Protein AF-A0A523S8C3-F1 (afdb_monomer)

Nearest PDB structures (foldseek):
  6hq9-assembly2_B  TM=5.062E-01  e=4.609E+00  Homo sapiens
  2a19-assembly1_C  TM=4.658E-01  e=8.900E+00  Homo sapiens
  2op6-assembly1_A  TM=3.623E-01  e=4.609E+00  Caenorhabditis elegans
  2ec3-assembly1_A  TM=2.909E-01  e=3.219E+00  Homo sapiens

Mean predicted aligned error: 17.24 Å

Sequence (120 aa):
MEPLAEIAKQLQELRREIAELKKQQGEILAELQSGKRLQHAAGGETVQKERGQPATLEMYCSQCLELRLVAGAKRVVLPDGSTAIQGQCV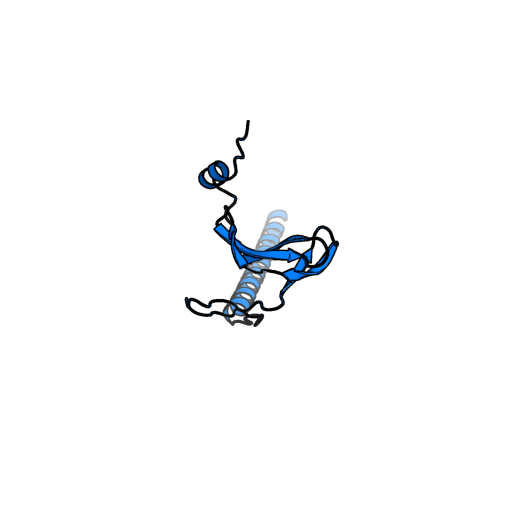VCGTTAFRMTSMSGVLIGEAASARVGLQQD

pLDDT: mean 77.41, std 20.59, range [33.56, 97.56]

Foldseek 3Di:
DPPVVVVVVVVVVVVVVVVVVVVVVVVVVCVVVVDPPVPPDPPPDDPDDDPDDPPQDWFQDPVVRDTATWPPWDWDQDLQRWIWTWGAGPPPRDITIGTPGDPPGDRDPVSCVVVVPDDD

Structure (mmCIF, N/CA/C/O backbone):
data_AF-A0A523S8C3-F1
#
_entry.id   AF-A0A523S8C3-F1
#
loop_
_atom_site.group_PDB
_atom_site.id
_atom_site.type_symbol
_atom_site.label_atom_id
_atom_site.label_alt_id
_atom_site.label_comp_id
_atom_site.label_asym_id
_atom_site.label_entity_id
_atom_site.label_seq_id
_atom_site.pdbx_PDB_ins_code
_atom_site.Cartn_x
_atom_site.Cartn_y
_atom_site.Cartn_z
_atom_site.occupancy
_atom_site.B_iso_or_equiv
_atom_site.auth_seq_id
_atom_site.auth_comp_id
_atom_site.auth_asym_id
_atom_site.auth_atom_id
_atom_site.pdbx_PDB_model_num
ATOM 1 N N . MET A 1 1 ? 41.179 12.644 -38.042 1.00 57.84 1 MET A N 1
ATOM 2 C CA . MET A 1 1 ? 40.743 11.231 -37.914 1.00 57.84 1 MET A CA 1
ATOM 3 C C . MET A 1 1 ? 40.613 10.777 -36.451 1.00 57.84 1 MET A C 1
ATOM 5 O O . MET A 1 1 ? 40.365 9.605 -36.217 1.00 57.84 1 MET A O 1
ATOM 9 N N . GLU A 1 2 ? 40.680 11.680 -35.466 1.00 61.00 2 GLU A N 1
ATOM 10 C CA . GLU A 1 2 ? 40.551 11.359 -34.033 1.00 61.00 2 GLU A CA 1
ATOM 11 C C . GLU A 1 2 ? 39.121 11.141 -33.473 1.00 61.00 2 GLU A C 1
ATOM 13 O O . GLU A 1 2 ? 38.995 10.351 -32.539 1.00 61.00 2 GLU A O 1
ATOM 18 N N . PRO A 1 3 ? 38.017 11.705 -34.020 1.00 75.44 3 PRO A N 1
ATOM 19 C CA . PRO A 1 3 ? 36.714 11.611 -33.345 1.00 75.44 3 PRO A CA 1
ATOM 20 C C . PRO A 1 3 ? 36.113 10.197 -33.368 1.00 75.44 3 PRO A C 1
ATOM 22 O O . PRO A 1 3 ? 35.347 9.832 -32.484 1.00 75.44 3 PRO A O 1
ATOM 25 N N . LEU A 1 4 ? 36.480 9.366 -34.350 1.00 80.50 4 LEU A N 1
ATOM 26 C CA . LEU A 1 4 ? 35.996 7.984 -34.442 1.00 80.50 4 LEU A CA 1
ATOM 27 C C . LEU A 1 4 ? 36.618 7.076 -33.372 1.00 80.50 4 LEU A C 1
ATOM 29 O O . LEU A 1 4 ? 35.952 6.164 -32.886 1.00 80.50 4 LEU A O 1
ATOM 33 N N . ALA A 1 5 ? 37.871 7.334 -32.986 1.00 86.00 5 ALA A N 1
ATOM 34 C CA . ALA A 1 5 ? 38.548 6.578 -31.935 1.00 86.00 5 ALA A CA 1
ATOM 35 C C . ALA A 1 5 ? 37.959 6.897 -30.551 1.00 86.00 5 ALA A C 1
ATOM 37 O O . ALA A 1 5 ? 37.768 5.999 -29.732 1.00 86.00 5 ALA A O 1
ATOM 38 N N . GLU A 1 6 ? 37.601 8.160 -30.320 1.00 90.19 6 GLU A N 1
ATOM 39 C CA . GLU A 1 6 ? 36.952 8.608 -29.087 1.00 90.19 6 GLU A CA 1
ATOM 40 C C . GLU A 1 6 ? 35.537 8.029 -28.942 1.00 90.19 6 GLU A C 1
ATOM 42 O O . GLU A 1 6 ? 35.195 7.480 -27.895 1.00 90.19 6 GLU A O 1
ATOM 47 N N . ILE A 1 7 ? 34.752 8.023 -30.027 1.00 90.75 7 ILE A N 1
ATOM 48 C CA . ILE A 1 7 ? 33.425 7.387 -30.061 1.00 90.75 7 ILE A CA 1
ATOM 49 C C . ILE A 1 7 ? 33.531 5.875 -29.813 1.00 90.75 7 ILE A C 1
ATOM 51 O O . ILE A 1 7 ? 32.731 5.310 -29.067 1.00 90.75 7 ILE A O 1
ATOM 55 N N . ALA A 1 8 ? 34.525 5.201 -30.401 1.00 92.19 8 ALA A N 1
ATOM 56 C CA . ALA A 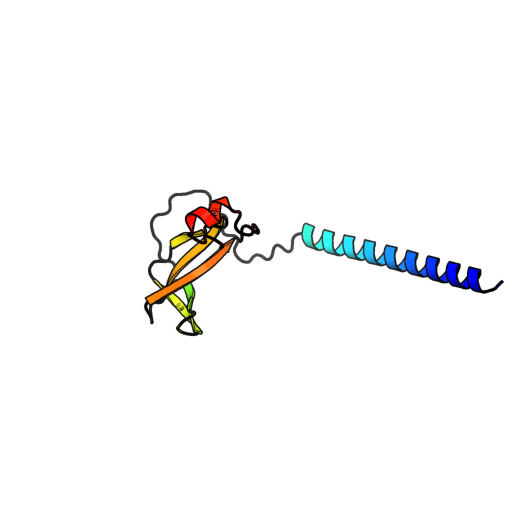1 8 ? 34.740 3.773 -30.174 1.00 92.19 8 ALA A CA 1
ATOM 57 C C . ALA A 1 8 ? 35.056 3.468 -28.700 1.00 92.19 8 ALA A C 1
ATOM 59 O O . ALA A 1 8 ? 34.529 2.502 -28.143 1.00 92.19 8 ALA A O 1
ATOM 60 N N . LYS A 1 9 ? 35.855 4.324 -28.053 1.00 94.56 9 LYS A N 1
ATOM 61 C CA . LYS A 1 9 ? 36.171 4.222 -26.625 1.00 94.56 9 LYS A CA 1
ATOM 62 C C . LYS A 1 9 ? 34.927 4.432 -25.756 1.00 94.56 9 LYS A C 1
ATOM 64 O O . LYS A 1 9 ? 34.659 3.616 -24.879 1.00 94.56 9 LYS A O 1
ATOM 69 N N . GLN A 1 10 ? 34.119 5.448 -26.058 1.00 94.12 10 GLN A N 1
ATOM 70 C CA . GLN A 1 10 ? 32.855 5.713 -25.358 1.00 94.12 10 GLN A CA 1
ATOM 71 C C . GLN A 1 10 ? 31.855 4.557 -25.498 1.00 94.12 10 GLN A C 1
ATOM 73 O O . GLN A 1 10 ? 31.226 4.152 -24.524 1.00 94.12 10 GLN A O 1
ATOM 78 N N . LEU A 1 11 ? 31.735 3.966 -26.690 1.00 94.50 11 LEU A N 1
ATOM 79 C CA . LEU A 1 11 ? 30.882 2.794 -26.910 1.00 94.50 11 LEU A CA 1
ATOM 80 C C . LEU A 1 11 ? 31.362 1.569 -26.126 1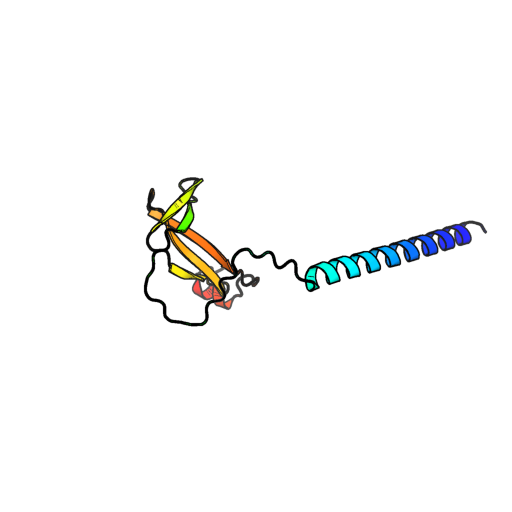.00 94.50 11 LEU A C 1
ATOM 82 O O . LEU A 1 11 ? 30.543 0.776 -25.659 1.00 94.50 11 LEU A O 1
ATOM 86 N N . GLN A 1 12 ? 32.676 1.395 -25.987 1.00 95.12 12 GLN A N 1
ATOM 87 C CA . GLN A 1 12 ? 33.249 0.312 -25.195 1.00 95.12 12 GLN A CA 1
ATOM 88 C C . GLN A 1 12 ? 32.975 0.505 -23.696 1.00 95.12 12 GLN A C 1
ATOM 90 O O . GLN A 1 12 ? 32.640 -0.461 -23.009 1.00 95.12 12 GLN A O 1
ATOM 95 N N . GLU A 1 13 ? 33.060 1.742 -23.211 1.00 96.56 13 GLU A N 1
ATOM 96 C CA . GLU A 1 13 ? 32.767 2.113 -21.824 1.00 96.56 13 GLU A CA 1
ATOM 97 C C . GLU A 1 13 ? 31.284 1.901 -21.486 1.00 96.56 13 GLU A C 1
ATOM 99 O O . GLU A 1 13 ? 30.964 1.149 -20.566 1.00 96.56 13 GLU A O 1
ATOM 104 N N . LEU A 1 14 ? 30.373 2.401 -22.326 1.00 96.19 14 LEU A N 1
ATOM 105 C CA . LEU A 1 14 ? 28.928 2.191 -22.169 1.00 96.19 14 LEU A CA 1
ATOM 106 C C . LEU A 1 14 ? 28.545 0.706 -22.169 1.00 96.19 14 LEU A C 1
ATOM 108 O O . LEU A 1 14 ? 27.700 0.268 -21.390 1.00 96.19 14 LEU A O 1
ATOM 112 N N . ARG A 1 15 ? 29.174 -0.113 -23.023 1.00 96.50 15 ARG A N 1
ATOM 113 C CA . ARG A 1 15 ? 28.935 -1.568 -23.035 1.00 96.50 15 ARG A CA 1
ATOM 114 C C . ARG A 1 15 ? 29.349 -2.230 -21.725 1.00 96.50 15 ARG A C 1
ATOM 116 O O . ARG A 1 15 ? 28.673 -3.161 -21.286 1.00 96.50 15 ARG A O 1
ATOM 123 N N . ARG A 1 16 ? 30.437 -1.761 -21.109 1.00 97.56 16 ARG A N 1
ATOM 124 C CA . ARG A 1 16 ? 30.904 -2.250 -19.809 1.00 97.56 16 ARG A CA 1
ATOM 125 C C . ARG A 1 16 ? 29.932 -1.861 -18.697 1.00 97.56 16 ARG A C 1
ATOM 127 O O . ARG A 1 16 ? 29.567 -2.720 -17.902 1.00 97.56 16 ARG A O 1
ATOM 134 N N . GLU A 1 17 ? 29.469 -0.616 -18.681 1.00 97.19 17 GLU A N 1
ATOM 135 C CA . GLU A 1 17 ? 28.480 -0.140 -17.705 1.00 97.19 17 GLU A CA 1
ATOM 136 C C . GLU A 1 17 ? 27.156 -0.906 -17.812 1.00 97.19 17 GLU A C 1
ATOM 138 O O . GLU A 1 17 ? 26.619 -1.366 -16.806 1.00 97.19 17 GLU A O 1
ATOM 143 N N . ILE A 1 18 ? 26.661 -1.140 -19.032 1.00 97.12 18 ILE A N 1
ATOM 144 C CA . ILE A 1 18 ? 25.445 -1.934 -19.264 1.00 97.12 18 ILE A CA 1
ATOM 145 C C . ILE A 1 18 ? 25.611 -3.371 -18.751 1.00 97.12 18 ILE A C 1
ATOM 147 O O . ILE A 1 18 ? 24.660 -3.946 -18.216 1.00 97.12 18 ILE A O 1
ATOM 151 N N . ALA A 1 19 ? 26.790 -3.973 -18.923 1.00 96.81 19 ALA A N 1
ATOM 152 C CA . ALA A 1 19 ? 27.060 -5.319 -18.426 1.00 96.81 19 ALA A CA 1
ATOM 153 C C . ALA A 1 19 ? 27.041 -5.372 -16.889 1.00 96.81 19 ALA A C 1
ATOM 155 O O . ALA A 1 19 ? 26.438 -6.284 -16.322 1.00 96.81 19 ALA A O 1
ATOM 156 N N . GLU A 1 20 ? 27.627 -4.373 -16.227 1.00 97.44 20 GLU A N 1
ATOM 157 C CA . GLU A 1 20 ? 27.633 -4.274 -14.765 1.00 97.44 20 GLU A CA 1
ATOM 158 C C . GLU A 1 20 ? 26.221 -4.050 -14.211 1.00 97.44 20 GLU A C 1
ATOM 160 O O . GLU A 1 20 ? 25.780 -4.769 -13.317 1.00 97.44 20 GLU A O 1
ATOM 165 N N . LEU A 1 21 ? 25.453 -3.134 -14.807 1.00 96.75 21 LEU A N 1
ATOM 166 C CA . LEU A 1 21 ? 24.067 -2.875 -14.406 1.00 96.75 21 LEU A CA 1
ATOM 167 C C . LEU A 1 21 ? 23.176 -4.114 -14.563 1.00 96.75 21 LEU A C 1
ATOM 169 O O . LEU A 1 21 ? 22.302 -4.366 -13.735 1.00 96.75 21 LEU A O 1
ATOM 173 N N . LYS A 1 22 ? 23.391 -4.917 -15.612 1.00 96.31 22 LYS A N 1
ATOM 174 C CA . LYS A 1 22 ? 22.671 -6.187 -15.800 1.00 96.31 22 LYS A CA 1
ATOM 175 C C . LYS A 1 22 ? 23.036 -7.221 -14.740 1.00 96.31 22 LYS A C 1
ATOM 177 O O . LYS A 1 22 ? 22.158 -7.951 -14.287 1.00 96.31 22 LYS A O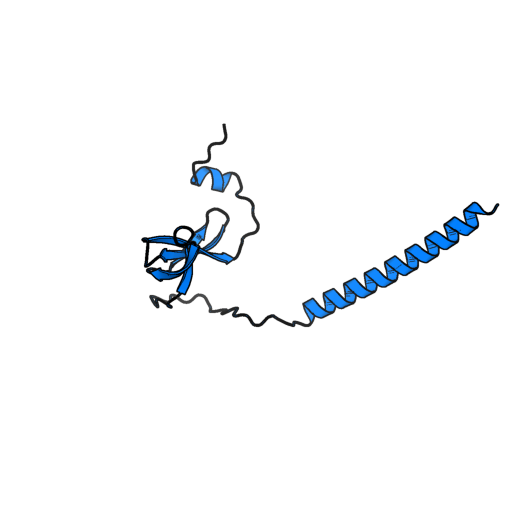 1
ATOM 182 N N . LYS A 1 23 ? 24.306 -7.275 -14.333 1.00 96.69 23 LYS A N 1
ATOM 183 C CA . LYS A 1 23 ? 24.759 -8.143 -13.243 1.00 96.69 23 LYS A CA 1
ATOM 184 C C . LYS A 1 23 ? 24.102 -7.743 -11.920 1.00 96.69 23 LYS A C 1
ATOM 186 O O . LYS A 1 23 ? 23.517 -8.597 -11.263 1.00 96.69 23 LYS A O 1
ATOM 191 N N . GLN A 1 24 ? 24.097 -6.449 -11.603 1.00 95.12 24 GLN A N 1
ATOM 192 C CA . GLN A 1 24 ? 23.430 -5.911 -10.413 1.00 95.12 24 GLN A CA 1
ATOM 193 C C . GLN A 1 24 ? 21.924 -6.206 -10.408 1.00 95.12 24 GLN A C 1
ATOM 195 O O . GLN A 1 24 ? 21.380 -6.625 -9.390 1.00 95.12 24 GLN A O 1
ATOM 200 N N . GLN A 1 25 ? 21.240 -6.061 -11.550 1.00 92.56 25 GLN A N 1
ATOM 201 C CA . GLN A 1 25 ? 19.830 -6.456 -11.667 1.00 92.56 25 GLN A CA 1
ATOM 202 C C . GLN A 1 25 ? 19.626 -7.947 -11.373 1.00 92.56 25 GLN A C 1
ATOM 204 O O . GLN A 1 25 ? 18.669 -8.305 -10.692 1.00 92.56 25 GLN A O 1
ATOM 209 N N . GLY A 1 26 ? 20.523 -8.813 -11.852 1.00 93.75 26 GLY A N 1
ATOM 210 C CA . GLY A 1 26 ? 20.484 -10.246 -11.560 1.00 93.75 26 GLY A CA 1
ATOM 211 C C . GLY A 1 26 ? 20.655 -10.558 -10.072 1.00 93.75 26 GLY A C 1
ATOM 212 O O . GLY A 1 26 ? 19.910 -11.375 -9.538 1.00 93.75 26 GLY A O 1
ATOM 213 N N . GLU A 1 27 ? 21.582 -9.879 -9.397 1.00 91.81 27 GLU A N 1
ATOM 214 C CA . GLU A 1 27 ? 21.816 -10.023 -7.954 1.00 91.81 27 GLU A CA 1
ATOM 215 C C . GLU A 1 27 ? 20.596 -9.573 -7.139 1.00 91.81 27 GLU A C 1
ATOM 217 O O . GLU A 1 27 ? 20.107 -10.333 -6.309 1.00 91.81 27 GLU A O 1
ATOM 222 N N . ILE A 1 28 ? 20.019 -8.407 -7.449 1.00 90.69 28 ILE A N 1
ATOM 223 C CA . ILE A 1 28 ? 18.800 -7.906 -6.791 1.00 90.69 28 ILE A CA 1
ATOM 224 C C . ILE A 1 28 ? 17.625 -8.869 -7.007 1.00 90.69 28 ILE A C 1
ATOM 226 O O . ILE A 1 28 ? 16.889 -9.184 -6.072 1.00 90.69 28 ILE A O 1
ATOM 230 N N . LEU A 1 29 ? 17.434 -9.365 -8.233 1.00 88.88 29 LEU A N 1
ATOM 231 C CA . LEU A 1 29 ? 16.373 -10.331 -8.524 1.00 88.88 29 LEU A CA 1
ATOM 232 C C . LEU A 1 29 ? 16.591 -11.653 -7.777 1.00 88.88 29 LEU A C 1
ATOM 234 O O . LEU A 1 29 ? 15.628 -12.217 -7.259 1.00 88.88 29 LEU A O 1
ATOM 238 N N . ALA A 1 30 ? 17.836 -12.121 -7.670 1.00 87.31 30 ALA A N 1
ATOM 239 C CA . ALA A 1 30 ? 18.181 -13.304 -6.890 1.00 87.31 30 ALA A CA 1
ATOM 240 C C . ALA A 1 30 ? 17.958 -13.090 -5.384 1.00 87.31 30 ALA A C 1
ATOM 242 O O . ALA A 1 30 ? 17.452 -13.989 -4.715 1.00 87.31 30 ALA A O 1
ATOM 243 N N . GLU A 1 31 ? 18.261 -11.912 -4.835 1.00 84.56 31 GLU A N 1
ATOM 244 C CA . GLU A 1 31 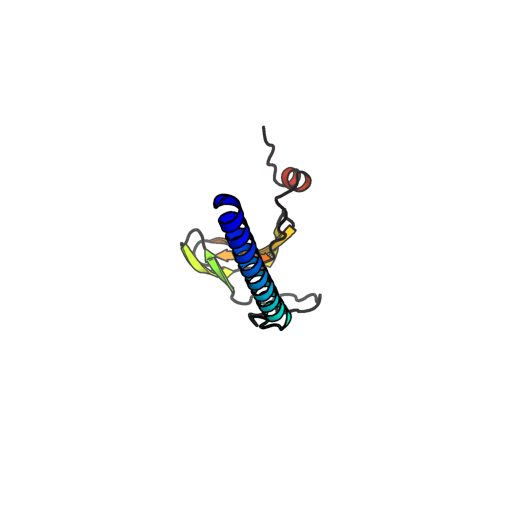? 17.963 -11.549 -3.442 1.00 84.56 31 GLU A CA 1
ATOM 245 C C . GLU A 1 31 ? 16.455 -11.517 -3.159 1.00 84.56 31 GL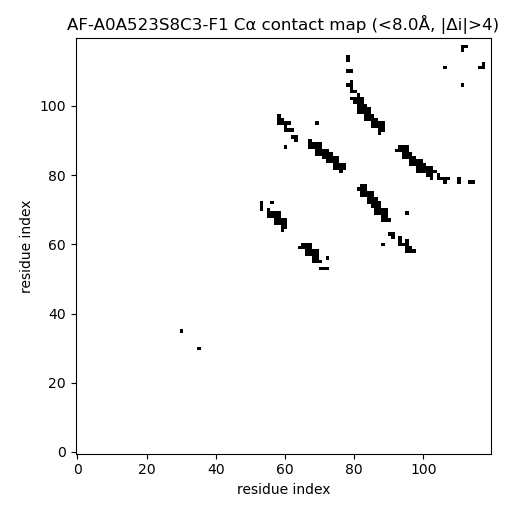U A C 1
ATOM 247 O O . GLU A 1 31 ? 15.991 -12.039 -2.141 1.00 84.56 31 GLU A O 1
ATOM 252 N N . LEU A 1 32 ? 15.665 -10.965 -4.083 1.00 80.31 32 LEU A N 1
ATOM 253 C CA . LEU A 1 32 ? 14.206 -10.938 -3.970 1.00 80.31 32 LEU A CA 1
ATOM 254 C C . LEU A 1 32 ? 13.598 -12.345 -4.074 1.00 80.31 32 LEU A C 1
ATOM 256 O O . LEU A 1 32 ? 12.669 -12.669 -3.333 1.00 80.31 32 LEU A O 1
ATOM 260 N N . GLN A 1 33 ? 14.131 -13.198 -4.955 1.00 80.44 33 GLN A N 1
ATOM 261 C CA . GLN A 1 33 ? 13.678 -14.584 -5.122 1.00 80.44 33 GLN A CA 1
ATOM 262 C C . GLN A 1 33 ? 14.124 -15.504 -3.978 1.00 80.44 33 GLN A C 1
ATOM 264 O O . GLN A 1 33 ? 13.352 -16.362 -3.552 1.00 80.44 33 GLN A O 1
ATOM 269 N N . SER A 1 34 ? 15.338 -15.321 -3.450 1.00 74.25 34 SER A N 1
ATOM 270 C CA . SER A 1 34 ? 15.893 -16.124 -2.346 1.00 74.25 34 SER A CA 1
ATOM 271 C C . SER A 1 34 ? 15.260 -15.828 -0.985 1.00 74.25 34 SER A C 1
ATOM 273 O O . SER A 1 34 ? 15.531 -16.527 -0.010 1.00 74.25 34 SER A O 1
ATOM 275 N N . GLY A 1 35 ? 14.331 -14.873 -0.913 1.00 60.03 35 GLY A N 1
ATOM 276 C CA . GLY A 1 35 ? 13.332 -14.881 0.139 1.00 60.03 35 GLY A CA 1
ATOM 277 C C . GLY A 1 35 ? 13.883 -14.544 1.519 1.00 60.03 35 GLY A C 1
ATOM 278 O O . GLY A 1 35 ? 13.588 -15.238 2.492 1.00 60.03 35 GLY A O 1
ATOM 279 N N . LYS A 1 36 ? 14.458 -13.345 1.670 1.00 51.75 36 LYS A N 1
ATOM 280 C CA . LYS A 1 36 ? 14.111 -12.537 2.851 1.00 51.75 36 LYS A CA 1
ATOM 281 C C . LYS A 1 36 ? 12.675 -12.049 2.681 1.00 51.75 36 LYS A C 1
ATOM 283 O O . LYS A 1 36 ? 12.380 -10.879 2.466 1.00 51.75 36 LYS A O 1
ATOM 288 N N . ARG A 1 37 ? 11.764 -13.017 2.792 1.00 48.34 37 ARG A N 1
ATOM 289 C CA . ARG A 1 37 ? 10.381 -12.813 3.186 1.00 48.34 37 ARG A CA 1
ATOM 290 C C . ARG A 1 37 ? 10.498 -12.013 4.476 1.00 48.34 37 ARG A C 1
ATOM 292 O O . ARG A 1 37 ? 10.895 -12.566 5.500 1.00 48.34 37 ARG A O 1
ATOM 299 N N . LEU A 1 38 ? 10.265 -10.705 4.414 1.00 47.75 38 LEU A N 1
ATOM 300 C CA . LEU A 1 38 ? 9.977 -9.929 5.607 1.00 47.75 38 LEU A CA 1
ATOM 301 C C . LEU A 1 38 ? 8.798 -10.653 6.250 1.00 47.75 38 LEU A C 1
ATOM 303 O O . LEU A 1 38 ? 7.662 -10.555 5.789 1.00 47.75 38 LEU A O 1
ATOM 307 N N . GLN A 1 39 ? 9.099 -11.478 7.250 1.00 45.00 39 GLN A N 1
ATOM 308 C CA . GLN A 1 39 ? 8.125 -12.084 8.133 1.00 45.00 39 GLN A CA 1
ATOM 309 C C . GLN A 1 39 ? 7.576 -10.953 8.998 1.00 45.00 39 GLN A C 1
ATOM 311 O O . GLN A 1 39 ? 7.890 -10.827 10.171 1.00 45.00 39 GLN A O 1
ATOM 316 N N . HIS A 1 40 ? 6.772 -10.094 8.388 1.00 39.06 40 HIS A N 1
ATOM 317 C CA . HIS A 1 40 ? 5.811 -9.277 9.094 1.00 39.06 40 HIS A CA 1
ATOM 318 C C . HIS A 1 40 ? 4.440 -9.797 8.677 1.00 39.06 40 HIS A C 1
ATOM 320 O O . HIS A 1 40 ? 3.839 -9.356 7.705 1.00 39.06 40 HIS A O 1
ATOM 326 N N . ALA A 1 41 ? 4.029 -10.838 9.406 1.00 38.47 41 ALA A N 1
ATOM 327 C CA . ALA A 1 41 ? 2.652 -11.263 9.626 1.00 38.47 41 ALA A CA 1
ATOM 328 C C . ALA A 1 41 ? 1.735 -11.308 8.388 1.00 38.47 41 ALA A C 1
ATOM 330 O O . ALA A 1 41 ? 0.655 -10.722 8.373 1.00 38.47 41 ALA A O 1
ATOM 331 N N . ALA A 1 42 ? 2.106 -12.098 7.380 1.00 36.09 42 ALA A N 1
ATOM 332 C CA . ALA A 1 42 ? 1.107 -12.731 6.526 1.00 36.09 42 ALA A CA 1
ATOM 333 C C . ALA A 1 42 ? 0.522 -13.927 7.294 1.00 36.09 42 ALA A C 1
ATOM 335 O O . ALA A 1 42 ? 0.928 -15.071 7.090 1.00 36.09 42 ALA A O 1
ATOM 336 N N . GLY A 1 43 ? -0.401 -13.637 8.216 1.00 33.56 43 GLY A N 1
ATOM 337 C CA . GLY A 1 43 ? -1.357 -14.613 8.728 1.00 33.56 43 GLY A CA 1
ATOM 338 C C . GLY A 1 43 ? -2.245 -15.057 7.572 1.00 33.56 43 GLY A C 1
ATOM 339 O O . GLY A 1 43 ? -3.281 -14.459 7.294 1.00 33.56 43 GLY A O 1
ATOM 340 N N . GLY A 1 44 ? -1.762 -16.045 6.823 1.00 40.62 44 GLY A N 1
ATOM 341 C CA . GLY A 1 44 ? -2.564 -16.799 5.881 1.00 40.62 44 GLY A CA 1
ATOM 342 C C . GLY A 1 44 ? -3.404 -17.778 6.677 1.00 40.62 44 GLY A C 1
ATOM 343 O O . GLY A 1 44 ? -2.975 -18.902 6.903 1.00 40.62 44 GLY A O 1
ATOM 344 N N . GLU A 1 45 ? -4.587 -17.348 7.089 1.00 36.03 45 GLU A N 1
ATOM 345 C CA . GLU A 1 45 ? -5.623 -18.270 7.522 1.00 36.03 45 GLU A CA 1
ATOM 346 C C . GLU A 1 45 ? -6.659 -18.368 6.410 1.00 36.03 45 GLU A C 1
ATOM 348 O O . GLU A 1 45 ? -7.323 -17.410 6.008 1.00 36.03 45 GLU A O 1
ATOM 353 N N . THR A 1 46 ? -6.665 -19.571 5.844 1.00 34.59 46 THR A N 1
ATOM 354 C CA . THR A 1 46 ? -7.803 -20.276 5.272 1.00 34.59 46 THR A CA 1
ATOM 355 C C . THR A 1 46 ? -9.147 -19.612 5.516 1.00 34.59 46 THR A C 1
ATOM 357 O O . THR A 1 46 ? -9.488 -19.263 6.640 1.00 34.59 46 THR A O 1
ATOM 360 N N . VAL A 1 47 ? -9.942 -19.571 4.446 1.00 46.12 47 VAL A N 1
ATOM 361 C CA . VAL A 1 47 ? -11.398 -19.422 4.448 1.00 46.12 47 VAL A CA 1
ATOM 362 C C . VAL A 1 47 ? -12.003 -20.255 5.580 1.00 46.12 47 VAL A C 1
ATOM 364 O O . VAL A 1 47 ? -12.315 -21.428 5.403 1.00 46.12 47 VAL A O 1
ATOM 367 N N . GLN A 1 48 ? -12.161 -19.647 6.750 1.00 35.16 48 GLN A N 1
ATOM 368 C CA . GLN A 1 48 ? -12.992 -20.139 7.825 1.00 35.16 48 GLN A CA 1
ATOM 369 C C . GLN A 1 48 ? -13.719 -18.957 8.452 1.00 35.16 48 GLN A C 1
ATOM 371 O O . GLN A 1 48 ? -13.188 -17.906 8.790 1.00 35.16 48 GLN A O 1
ATOM 376 N N . LYS A 1 49 ? -15.021 -19.169 8.499 1.00 42.69 49 LYS A N 1
ATOM 377 C CA . LYS A 1 49 ? -16.074 -18.415 9.148 1.00 42.69 49 LYS A CA 1
ATOM 378 C C . LYS A 1 49 ? -15.751 -18.226 10.634 1.00 42.69 49 LYS A C 1
ATOM 380 O O . LYS A 1 49 ? -16.290 -18.947 11.464 1.00 42.69 49 LYS A O 1
ATOM 385 N N . GLU A 1 50 ? -14.925 -17.247 10.980 1.00 41.69 50 GLU A N 1
ATOM 386 C CA . GLU A 1 50 ? -14.709 -16.878 12.378 1.00 41.69 50 GLU A CA 1
ATOM 387 C C . GLU A 1 50 ? -15.575 -15.684 12.760 1.00 41.69 50 GLU A C 1
ATOM 389 O O . GLU A 1 50 ? -15.330 -14.517 12.450 1.00 41.69 50 GLU A O 1
ATOM 394 N N . ARG A 1 51 ? -16.669 -16.033 13.436 1.00 44.03 51 ARG A N 1
ATOM 395 C CA . ARG A 1 51 ? -17.410 -15.125 14.296 1.00 44.03 51 ARG A CA 1
ATOM 396 C C . ARG A 1 51 ? -16.459 -14.597 15.367 1.00 44.03 51 ARG A C 1
ATOM 398 O O . ARG A 1 51 ? -16.012 -15.362 16.207 1.00 44.03 51 ARG A O 1
ATOM 405 N N . GLY A 1 52 ? -16.275 -13.282 15.367 1.00 46.47 52 GLY A N 1
ATOM 406 C CA . GLY A 1 52 ? -16.113 -12.484 16.576 1.00 46.47 52 GLY A CA 1
ATOM 407 C C . GLY A 1 52 ? -14.892 -12.794 17.430 1.00 46.47 52 GLY A C 1
ATOM 408 O O . GLY A 1 52 ? -15.002 -13.484 18.434 1.00 46.47 52 GLY A O 1
ATOM 409 N N . GLN A 1 53 ? -13.793 -12.106 17.145 1.00 43.94 53 GLN A N 1
ATOM 410 C CA . GLN A 1 53 ? -12.906 -11.625 18.199 1.00 43.94 53 GLN A CA 1
ATOM 411 C C . GLN A 1 53 ? -12.575 -10.159 17.914 1.00 43.94 53 GLN A C 1
ATOM 413 O O . GLN A 1 53 ? -12.017 -9.856 16.857 1.00 43.94 53 GLN A O 1
ATOM 418 N N . PRO A 1 54 ? -12.935 -9.221 18.810 1.00 48.28 54 PRO A N 1
ATOM 419 C CA . PRO A 1 54 ? -12.448 -7.860 18.719 1.00 48.28 54 PRO A CA 1
ATOM 420 C C . PRO A 1 54 ? -10.993 -7.878 19.187 1.00 48.28 54 PRO A C 1
ATOM 422 O O . PRO A 1 54 ? -10.698 -7.595 20.345 1.00 48.28 54 PRO A O 1
ATOM 425 N N . ALA A 1 55 ? -10.074 -8.252 18.296 1.00 56.66 55 ALA A N 1
ATOM 426 C CA . ALA A 1 55 ? -8.677 -7.910 18.498 1.00 56.66 55 ALA A CA 1
ATOM 427 C C . ALA A 1 55 ? -8.636 -6.387 18.664 1.00 56.66 55 ALA A C 1
ATOM 429 O O . ALA A 1 55 ? -9.098 -5.656 17.784 1.00 56.66 55 ALA A O 1
ATOM 430 N N . THR A 1 56 ? -8.180 -5.918 19.824 1.00 69.31 56 THR A N 1
ATOM 431 C CA . THR A 1 56 ? -7.995 -4.498 20.122 1.00 69.31 56 THR A CA 1
ATOM 432 C C . THR A 1 56 ? -7.001 -3.939 19.116 1.00 69.31 56 THR A C 1
ATOM 434 O O . THR A 1 56 ? -5.791 -4.092 19.263 1.00 69.31 56 THR A O 1
ATOM 437 N N . LEU A 1 57 ? -7.531 -3.382 18.033 1.00 86.56 57 LEU A N 1
ATOM 438 C CA . LEU A 1 57 ? -6.763 -2.916 16.897 1.00 86.56 57 LEU A CA 1
ATOM 439 C C . LEU A 1 57 ? -6.567 -1.413 17.041 1.00 86.56 57 LEU A C 1
ATOM 441 O O . LEU A 1 57 ? -7.524 -0.671 17.268 1.00 86.56 57 LEU A O 1
ATOM 445 N N . GLU A 1 58 ? -5.328 -0.969 16.890 1.00 91.25 58 GLU A N 1
ATOM 446 C CA . GLU A 1 58 ? -5.004 0.449 16.819 1.00 91.25 58 GLU A CA 1
ATOM 447 C C . GLU A 1 58 ? -5.005 0.906 15.359 1.00 91.25 58 GLU A C 1
ATOM 449 O O . GLU A 1 58 ? -4.473 0.235 14.465 1.00 91.25 58 GLU A O 1
ATOM 454 N N . MET A 1 59 ? -5.638 2.049 15.112 1.00 92.75 59 MET A N 1
ATOM 455 C CA . MET A 1 59 ? -5.673 2.712 13.814 1.00 92.75 59 MET A CA 1
ATOM 456 C C . MET A 1 59 ? -5.432 4.205 13.976 1.00 92.75 59 MET A C 1
ATOM 458 O O . MET A 1 59 ? -5.749 4.798 15.005 1.00 92.75 59 MET A O 1
ATOM 462 N N . TYR A 1 60 ? -4.902 4.825 12.927 1.00 94.94 60 TYR A N 1
ATOM 463 C CA . TYR A 1 60 ? -4.757 6.271 12.888 1.00 94.94 60 TYR A CA 1
ATOM 464 C C . TYR A 1 60 ? -6.130 6.930 12.742 1.00 94.94 60 TYR A C 1
ATOM 466 O O . TYR A 1 60 ? -6.880 6.628 11.811 1.00 94.94 60 TYR A O 1
ATOM 474 N N . CYS A 1 61 ? -6.460 7.832 13.662 1.00 94.81 61 CYS A N 1
ATOM 475 C CA . CYS A 1 61 ? -7.676 8.627 13.595 1.00 94.81 61 CYS A CA 1
ATOM 476 C C . CYS A 1 61 ? -7.364 9.988 12.967 1.00 94.81 61 CYS A C 1
ATOM 478 O O . CYS A 1 61 ? -6.629 10.776 13.555 1.00 94.81 61 CYS A O 1
ATOM 480 N N . SER A 1 62 ? -7.976 10.310 11.828 1.00 94.31 62 SER A N 1
ATOM 481 C CA . SER A 1 62 ? -7.775 11.597 11.143 1.00 94.31 62 SER A CA 1
ATOM 482 C C . SER A 1 62 ? -8.271 12.812 11.932 1.00 94.31 62 SER A C 1
ATOM 484 O O . SER A 1 62 ? -7.791 13.912 11.697 1.00 94.31 62 SER A O 1
ATOM 486 N N . GLN A 1 63 ? -9.202 12.629 12.874 1.00 95.31 63 GLN A N 1
ATOM 487 C CA . GLN A 1 63 ? -9.700 13.717 13.727 1.00 95.31 63 GLN A CA 1
ATOM 488 C C . GLN A 1 63 ? -8.871 13.904 15.003 1.00 95.31 63 GLN A C 1
ATOM 490 O O . GLN A 1 63 ? -8.719 15.021 15.479 1.00 95.31 63 GLN A O 1
ATOM 495 N N . CYS A 1 64 ? -8.321 12.823 15.568 1.00 94.12 64 CYS A N 1
ATOM 496 C CA . CYS A 1 64 ? -7.452 12.907 16.752 1.00 94.12 64 CYS A CA 1
ATOM 497 C C . CYS A 1 64 ? -5.970 13.074 16.392 1.00 94.12 64 CYS A C 1
ATOM 499 O O . CYS A 1 64 ? -5.169 13.349 17.274 1.00 94.12 64 CYS A O 1
ATOM 501 N N . LEU A 1 65 ? -5.618 12.865 15.120 1.00 95.56 65 LEU A N 1
ATOM 502 C CA . LEU A 1 65 ? -4.266 12.912 14.561 1.00 95.56 65 LEU A CA 1
ATOM 503 C C . LEU A 1 65 ? -3.257 11.959 15.220 1.00 95.56 65 LEU A C 1
ATOM 505 O O . LEU A 1 65 ? -2.050 12.166 15.138 1.00 95.56 65 LEU A O 1
ATOM 509 N N . GLU A 1 66 ? -3.742 10.875 15.820 1.00 94.56 66 GLU A N 1
ATOM 510 C CA . GLU A 1 66 ? -2.936 9.909 16.569 1.00 94.56 66 GLU A CA 1
ATOM 511 C C . GLU A 1 66 ? -3.428 8.473 16.339 1.00 94.56 66 GLU A C 1
ATOM 513 O O . GLU A 1 66 ? -4.565 8.244 15.906 1.00 94.56 66 GLU A O 1
ATOM 518 N N . LEU A 1 67 ? -2.574 7.492 16.656 1.00 93.38 67 LEU A N 1
ATOM 519 C CA . LEU A 1 67 ? -2.961 6.082 16.733 1.00 93.38 67 LEU A CA 1
ATOM 520 C C . LEU A 1 67 ? -3.857 5.869 17.954 1.00 93.38 67 LEU A C 1
ATOM 522 O O . LEU A 1 67 ? -3.487 6.198 19.079 1.00 93.38 67 LEU A O 1
ATOM 526 N N . ARG A 1 68 ? -5.057 5.341 17.725 1.00 93.19 68 ARG A N 1
ATOM 527 C CA . ARG A 1 68 ? -6.063 5.105 18.761 1.00 93.19 68 ARG A CA 1
ATOM 528 C C . ARG A 1 68 ? -6.705 3.740 18.572 1.00 93.19 68 ARG A C 1
ATOM 530 O O . ARG A 1 68 ? -6.798 3.226 17.457 1.00 93.19 68 ARG A O 1
ATOM 537 N N . LEU A 1 69 ? -7.197 3.178 19.671 1.00 92.56 69 LEU A N 1
ATOM 538 C CA . LEU A 1 69 ? -8.026 1.980 19.637 1.00 92.56 69 LEU A CA 1
ATOM 539 C C . LEU A 1 69 ? -9.310 2.244 18.847 1.00 92.56 69 LEU A C 1
ATOM 541 O O . LEU A 1 69 ? -9.934 3.304 18.975 1.00 92.56 69 LEU A O 1
ATOM 545 N N . VAL A 1 70 ? -9.716 1.254 18.056 1.00 92.25 70 VAL A N 1
ATOM 546 C CA . VAL A 1 70 ? -10.991 1.284 17.341 1.00 92.25 70 VAL A CA 1
ATOM 547 C C . VAL A 1 70 ? -11.951 0.215 17.846 1.00 92.25 70 VAL A C 1
ATOM 549 O O . VAL A 1 70 ? -11.585 -0.941 18.054 1.00 92.25 70 VAL A O 1
ATOM 552 N N . ALA A 1 71 ? -13.209 0.606 18.022 1.00 91.75 71 ALA A N 1
ATOM 553 C CA . ALA A 1 71 ? -14.313 -0.289 18.320 1.00 91.75 71 ALA A CA 1
ATOM 554 C C . ALA A 1 71 ? -14.956 -0.805 17.027 1.00 91.75 71 ALA A C 1
ATOM 556 O O . ALA A 1 71 ? -14.959 -0.129 15.995 1.00 91.75 71 ALA A O 1
ATOM 557 N N . GLY A 1 72 ? -15.528 -2.010 17.092 1.00 89.25 72 GLY A N 1
ATOM 558 C CA . GLY A 1 72 ? -16.306 -2.576 15.986 1.00 89.25 72 GLY A CA 1
ATOM 559 C C . GLY A 1 72 ? -15.495 -2.823 14.712 1.00 89.25 72 GLY A C 1
ATOM 560 O O . GLY A 1 72 ? -16.034 -2.677 13.616 1.00 89.25 72 GLY A O 1
ATOM 561 N N . ALA A 1 73 ? -14.211 -3.169 14.852 1.00 89.75 73 ALA A N 1
ATOM 562 C CA . ALA A 1 73 ? -13.338 -3.477 13.727 1.00 89.75 73 ALA A CA 1
ATOM 563 C C . ALA A 1 73 ? -13.939 -4.596 12.856 1.00 89.75 73 ALA A C 1
ATOM 565 O O . ALA A 1 73 ? -14.136 -5.723 13.311 1.00 89.75 73 ALA A O 1
ATOM 566 N N . LYS A 1 74 ? -14.224 -4.280 11.591 1.00 91.12 74 LYS A N 1
ATOM 567 C CA . LYS A 1 74 ? -14.775 -5.205 10.596 1.00 91.12 74 LYS A CA 1
ATOM 568 C C . LYS A 1 74 ? -13.995 -5.112 9.294 1.00 91.12 74 LYS A C 1
ATOM 570 O O . LYS A 1 74 ? -13.619 -4.025 8.864 1.00 91.12 74 LYS A O 1
ATOM 575 N N . ARG A 1 75 ? -13.771 -6.246 8.636 1.00 91.44 75 ARG A N 1
ATOM 576 C CA . ARG A 1 75 ? -13.178 -6.263 7.296 1.00 91.44 75 ARG A CA 1
ATOM 577 C C . ARG A 1 75 ? -14.218 -5.802 6.269 1.00 91.44 75 ARG A C 1
ATOM 579 O O . ARG A 1 75 ? -15.368 -6.231 6.321 1.00 91.44 75 ARG A O 1
ATOM 586 N N . VAL A 1 76 ? -13.812 -4.934 5.350 1.00 91.56 76 VAL A N 1
ATOM 587 C CA . VAL A 1 76 ? -14.632 -4.372 4.273 1.00 91.56 76 VAL A CA 1
ATOM 588 C C . VAL A 1 76 ? -13.887 -4.457 2.943 1.00 91.56 76 VAL A C 1
ATOM 590 O O . VAL A 1 76 ? -12.655 -4.439 2.904 1.00 91.56 76 VAL A O 1
ATOM 593 N N . VAL A 1 77 ? -14.647 -4.553 1.856 1.00 90.56 77 VAL A N 1
ATOM 594 C CA . VAL A 1 77 ? -14.142 -4.431 0.485 1.00 90.56 77 VAL A CA 1
ATOM 595 C C . VAL A 1 77 ? -14.580 -3.067 -0.031 1.00 90.56 77 VAL A C 1
ATOM 597 O O . VAL A 1 77 ? -15.759 -2.724 0.054 1.00 90.56 77 VAL A O 1
ATOM 600 N N . LEU A 1 78 ? -13.622 -2.276 -0.498 1.00 88.62 78 LEU A N 1
ATOM 601 C CA . LEU A 1 78 ? -13.839 -0.941 -1.037 1.00 88.62 78 LEU A CA 1
ATOM 602 C C . LEU A 1 78 ? -14.292 -1.014 -2.511 1.00 88.62 78 LEU A C 1
ATOM 604 O O . LEU A 1 78 ? -14.127 -2.052 -3.157 1.00 88.62 78 LEU A O 1
ATOM 608 N N . PRO A 1 79 ? -14.879 0.065 -3.068 1.00 85.25 79 PRO A N 1
ATOM 609 C CA . PRO A 1 79 ? -15.375 0.076 -4.450 1.00 85.25 79 PRO A CA 1
ATOM 610 C C . PRO A 1 79 ? -14.311 -0.201 -5.522 1.00 85.25 79 PRO A C 1
ATOM 612 O O . PRO A 1 79 ? -14.638 -0.711 -6.588 1.00 85.25 79 PRO A O 1
ATOM 615 N N . ASP A 1 80 ? -13.049 0.110 -5.235 1.00 80.50 80 ASP A N 1
ATOM 616 C CA . ASP A 1 80 ? -11.880 -0.175 -6.077 1.00 80.50 80 ASP A CA 1
ATOM 617 C C . ASP A 1 80 ? -11.431 -1.651 -6.011 1.00 80.50 80 ASP A C 1
ATOM 619 O O . ASP A 1 80 ? -10.474 -2.043 -6.676 1.00 80.50 80 ASP A O 1
ATOM 623 N N . GLY A 1 81 ? -12.092 -2.479 -5.196 1.00 84.81 81 GLY A N 1
ATOM 624 C CA . GLY A 1 81 ? -11.724 -3.870 -4.935 1.00 84.81 81 GLY A CA 1
ATOM 625 C C . GLY A 1 81 ? -10.640 -4.040 -3.867 1.00 84.81 81 GLY A C 1
ATOM 626 O O . GLY A 1 81 ? -10.271 -5.172 -3.550 1.00 84.81 81 GLY A O 1
ATOM 627 N N . SER A 1 82 ? -10.131 -2.952 -3.287 1.00 86.00 82 SER A N 1
ATOM 628 C CA . SER A 1 82 ? -9.178 -3.019 -2.183 1.00 86.00 82 SER A CA 1
ATOM 629 C C . SER A 1 82 ? -9.843 -3.570 -0.921 1.00 86.00 82 SER A C 1
ATOM 631 O O . SER A 1 82 ? -11.041 -3.390 -0.693 1.00 86.00 82 SER A O 1
ATOM 633 N N . THR A 1 83 ? -9.068 -4.232 -0.061 1.00 91.38 83 THR A N 1
ATOM 634 C CA . THR A 1 83 ? -9.571 -4.709 1.234 1.00 91.38 83 THR A CA 1
ATOM 635 C C . THR A 1 83 ? -9.046 -3.835 2.359 1.00 91.38 83 THR A C 1
ATOM 637 O O . THR A 1 83 ? -7.872 -3.456 2.381 1.00 91.38 83 THR A O 1
ATOM 640 N N . ALA A 1 84 ? -9.920 -3.521 3.309 1.00 92.69 84 ALA A N 1
ATOM 641 C CA . ALA A 1 84 ? -9.593 -2.713 4.471 1.00 92.69 84 ALA A CA 1
ATOM 642 C C . ALA A 1 84 ? -10.280 -3.253 5.728 1.00 92.69 84 ALA A C 1
ATOM 644 O O . ALA A 1 84 ? -11.208 -4.057 5.663 1.00 92.69 84 ALA A O 1
ATOM 645 N N . ILE A 1 85 ? -9.839 -2.789 6.889 1.00 93.00 85 ILE A N 1
ATOM 646 C CA . ILE A 1 85 ? -10.562 -2.924 8.151 1.00 93.00 85 ILE A CA 1
ATOM 647 C C . ILE A 1 85 ? -11.152 -1.552 8.473 1.00 93.00 85 ILE A C 1
ATOM 649 O O . ILE A 1 85 ? -10.429 -0.561 8.478 1.00 93.00 85 ILE A O 1
ATOM 653 N N . GLN A 1 86 ? -12.455 -1.501 8.727 1.00 93.06 86 GLN A N 1
ATOM 654 C CA . GLN A 1 86 ? -13.192 -0.323 9.170 1.00 93.06 86 GLN A CA 1
ATOM 655 C C . GLN A 1 86 ? -13.488 -0.448 10.666 1.00 93.06 86 GLN A C 1
ATOM 657 O O . GLN A 1 86 ? -13.938 -1.501 11.110 1.00 93.06 86 GLN A O 1
ATOM 662 N N . GLY A 1 87 ? -13.294 0.622 11.432 1.00 93.44 87 GLY A N 1
ATOM 663 C CA . GLY A 1 87 ? -13.679 0.701 12.843 1.00 93.44 87 GLY A CA 1
ATOM 664 C C . GLY A 1 87 ? -14.052 2.126 13.246 1.00 93.44 87 GLY A C 1
ATOM 665 O O . GLY A 1 87 ? -13.903 3.056 12.456 1.00 93.44 87 GLY A O 1
ATOM 666 N N . GLN A 1 88 ? -14.545 2.307 14.469 1.00 95.44 88 GLN A N 1
ATOM 667 C CA . GLN A 1 88 ? -14.848 3.625 15.036 1.00 95.44 88 GLN A CA 1
ATOM 668 C C . GLN A 1 88 ? -13.837 3.980 16.122 1.00 95.44 88 GLN A C 1
ATOM 670 O O . GLN A 1 88 ? -13.601 3.188 17.030 1.00 95.44 88 GLN A O 1
ATOM 675 N N . CYS A 1 89 ? -13.247 5.171 16.049 1.00 94.69 89 CYS A N 1
ATOM 676 C CA . CYS A 1 89 ? -12.361 5.676 17.092 1.00 94.69 89 CYS A CA 1
ATOM 677 C C . CYS A 1 89 ? -13.110 5.768 18.428 1.00 94.69 89 CYS A C 1
ATOM 679 O O . CYS A 1 89 ? -14.145 6.426 18.508 1.00 94.69 89 CYS A O 1
ATOM 681 N N . VAL A 1 90 ? -12.565 5.167 19.489 1.00 94.56 90 VAL A N 1
ATOM 682 C CA . VAL A 1 90 ? -13.209 5.169 20.819 1.00 94.56 90 VAL A CA 1
ATOM 683 C C . VAL A 1 90 ? -13.267 6.553 21.475 1.00 94.56 90 VAL A C 1
ATOM 685 O O . VAL A 1 90 ? -14.035 6.749 22.408 1.00 94.56 90 VAL A O 1
ATOM 688 N N . VAL A 1 91 ? -12.460 7.509 21.000 1.00 95.06 91 VAL A N 1
ATOM 689 C CA . VAL A 1 91 ? -12.368 8.863 21.569 1.00 95.06 91 VAL A CA 1
ATOM 690 C C . VAL A 1 91 ? -13.365 9.822 20.919 1.00 95.06 91 VAL A C 1
ATOM 692 O O . VAL A 1 91 ? -14.077 10.533 21.617 1.00 95.06 91 VAL A O 1
ATOM 695 N N . CYS A 1 92 ? -13.415 9.862 19.585 1.00 94.94 92 CYS A N 1
ATOM 696 C CA . CYS A 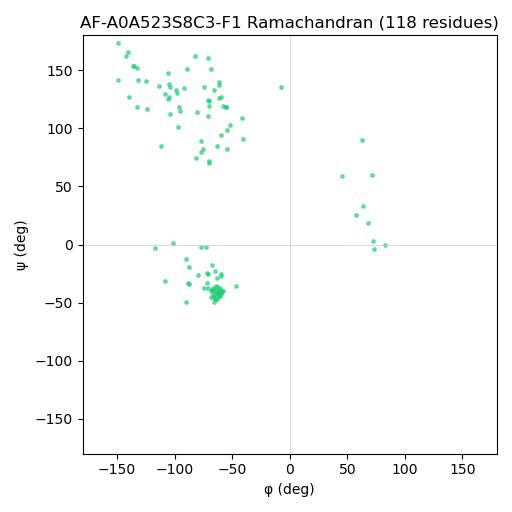1 92 ? -14.219 10.845 18.845 1.00 94.94 92 CYS A CA 1
ATOM 697 C C . CYS A 1 92 ? -15.330 10.231 17.982 1.00 94.94 92 CYS A C 1
ATOM 699 O O . CYS A 1 92 ? -16.046 10.964 17.309 1.00 94.94 92 CYS A O 1
ATOM 701 N N . GLY A 1 93 ? -15.447 8.901 17.922 1.00 93.19 93 GLY A N 1
ATOM 702 C CA . GLY A 1 93 ? -16.447 8.202 17.105 1.00 93.19 93 GLY A CA 1
ATOM 703 C C . GLY A 1 93 ? -16.179 8.210 15.596 1.00 93.19 93 GLY A C 1
ATOM 704 O O . GLY A 1 93 ? -16.905 7.566 14.839 1.00 93.19 93 GLY A O 1
ATOM 705 N N . THR A 1 94 ? -15.130 8.897 15.135 1.00 95.38 94 THR A N 1
ATOM 706 C CA . THR A 1 94 ? -14.800 8.971 13.706 1.00 95.38 94 THR A CA 1
ATOM 707 C C . THR A 1 94 ? -14.503 7.589 13.145 1.00 95.38 94 THR A C 1
ATOM 709 O O . THR A 1 94 ? -13.789 6.791 13.756 1.00 95.38 94 THR A O 1
ATOM 712 N N . THR A 1 95 ? -15.032 7.319 11.953 1.00 94.56 95 THR A N 1
ATOM 713 C CA . THR A 1 95 ? -14.729 6.087 11.228 1.00 94.56 95 THR A CA 1
ATOM 714 C C . THR A 1 95 ? -13.286 6.125 10.735 1.00 94.56 95 THR A C 1
ATOM 716 O O . THR A 1 95 ? -12.917 6.989 9.943 1.00 94.56 95 THR A O 1
ATOM 719 N N . ALA A 1 96 ? -12.486 5.167 11.184 1.00 92.75 96 ALA A N 1
ATOM 720 C CA . ALA A 1 96 ? -11.123 4.950 10.728 1.00 92.75 96 ALA A CA 1
ATOM 721 C C . ALA A 1 96 ? -11.060 3.713 9.823 1.00 92.75 96 ALA A C 1
ATOM 723 O O . ALA A 1 96 ? -11.801 2.742 10.011 1.00 92.75 96 ALA A O 1
ATOM 724 N N . PHE A 1 97 ? -10.152 3.758 8.848 1.00 92.62 97 PHE A N 1
ATOM 725 C CA . PHE A 1 97 ? -9.879 2.659 7.931 1.00 92.62 97 PHE A CA 1
ATOM 726 C C . PHE A 1 97 ? -8.394 2.306 7.963 1.00 92.62 97 PHE A C 1
ATOM 728 O O . PHE A 1 97 ? -7.535 3.185 7.982 1.00 92.62 97 PHE A O 1
ATOM 735 N N . ARG A 1 98 ? -8.091 1.010 7.905 1.00 90.88 98 ARG A N 1
ATOM 736 C CA . ARG A 1 98 ? -6.739 0.486 7.702 1.00 90.88 98 ARG A CA 1
ATOM 737 C C . ARG A 1 98 ? -6.736 -0.434 6.493 1.00 90.88 98 ARG A C 1
ATOM 739 O O . ARG A 1 98 ? -7.394 -1.471 6.512 1.00 90.88 98 ARG A O 1
ATOM 746 N N . MET A 1 99 ? -5.985 -0.068 5.462 1.00 91.31 99 MET A N 1
ATOM 747 C CA . MET A 1 99 ? -5.834 -0.892 4.262 1.00 91.31 99 MET A CA 1
ATOM 748 C C . MET A 1 99 ? -5.107 -2.199 4.602 1.00 91.31 99 MET A C 1
ATOM 750 O O . MET A 1 99 ? -4.084 -2.182 5.285 1.00 91.31 99 MET A O 1
ATOM 754 N N . THR A 1 100 ? -5.633 -3.329 4.127 1.00 88.56 100 THR A N 1
ATOM 755 C CA . THR A 1 100 ? -4.994 -4.652 4.238 1.00 88.56 100 THR A CA 1
ATOM 756 C C . THR A 1 100 ? -4.459 -5.146 2.901 1.00 88.56 100 THR A C 1
ATOM 758 O O . THR A 1 100 ? -3.445 -5.835 2.873 1.00 88.56 100 THR A O 1
ATOM 761 N N . SER A 1 101 ? -5.100 -4.775 1.790 1.00 85.94 101 SER A N 1
ATOM 762 C CA . SER A 1 101 ? -4.568 -4.976 0.441 1.00 85.94 101 SER A CA 1
ATOM 763 C C . SER A 1 101 ? -5.057 -3.869 -0.486 1.00 85.94 101 SER A C 1
ATOM 765 O O . SER A 1 101 ? -6.213 -3.458 -0.399 1.00 85.94 101 SER A O 1
ATOM 767 N N . MET A 1 102 ? -4.191 -3.415 -1.388 1.00 85.44 102 MET A N 1
ATOM 768 C CA . MET A 1 102 ? -4.55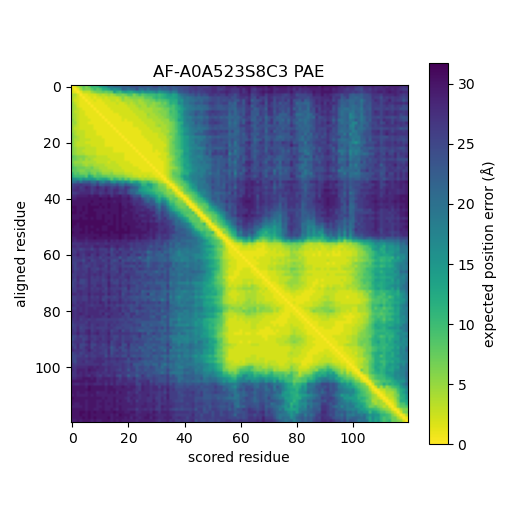7 -2.484 -2.457 1.00 85.44 102 MET A CA 1
ATOM 769 C C . MET A 1 102 ? -4.787 -3.280 -3.740 1.00 85.44 102 MET A C 1
ATOM 771 O O . MET A 1 102 ? -3.966 -4.134 -4.072 1.00 85.44 102 MET A O 1
ATOM 775 N N . SER A 1 103 ? -5.886 -3.028 -4.453 1.00 77.75 103 SER A N 1
ATOM 776 C CA . SER A 1 103 ? -6.157 -3.690 -5.738 1.00 77.75 103 SER A CA 1
ATOM 777 C C . SER A 1 103 ? -5.242 -3.192 -6.863 1.00 77.75 103 SER A C 1
ATOM 779 O O . SER A 1 103 ? -5.017 -3.911 -7.832 1.00 77.75 103 SER A O 1
ATOM 781 N N . GLY A 1 104 ? -4.715 -1.966 -6.745 1.00 71.50 104 GLY A N 1
ATOM 782 C CA . GLY A 1 104 ? -3.918 -1.310 -7.788 1.00 71.50 104 GLY A CA 1
ATOM 783 C C . GLY A 1 104 ? -4.739 -0.845 -8.998 1.00 71.50 104 GLY A C 1
ATOM 784 O O . GLY A 1 104 ? -4.170 -0.322 -9.952 1.00 71.50 104 GLY A O 1
ATOM 785 N N . VAL A 1 105 ? -6.065 -1.011 -8.963 1.00 70.56 105 VAL A N 1
ATOM 786 C CA . VAL A 1 105 ? -6.978 -0.584 -10.025 1.00 70.56 105 VAL A CA 1
ATOM 787 C C . VAL A 1 105 ? -7.530 0.790 -9.658 1.00 70.56 105 VAL A C 1
ATOM 789 O O . VAL A 1 105 ? -8.258 0.931 -8.677 1.00 70.56 105 VAL A O 1
ATOM 792 N N . LEU A 1 106 ? -7.191 1.812 -10.447 1.00 64.06 106 LEU A N 1
ATOM 793 C CA . LEU A 1 106 ? -7.907 3.086 -10.398 1.00 64.06 106 LEU A CA 1
ATOM 794 C C . LEU A 1 106 ? -9.362 2.802 -10.783 1.00 64.06 106 LEU A C 1
ATOM 796 O O . LEU A 1 106 ? -9.606 2.153 -11.798 1.00 64.06 106 LEU A O 1
ATOM 800 N N . ILE A 1 107 ? -10.297 3.223 -9.931 1.00 62.81 107 ILE A N 1
ATOM 801 C CA . ILE A 1 107 ? -11.740 2.967 -10.034 1.00 62.81 107 ILE A CA 1
ATOM 802 C C . ILE A 1 107 ? -12.199 3.115 -11.495 1.00 62.81 107 ILE A C 1
ATOM 804 O O . ILE A 1 107 ? -12.233 4.219 -12.029 1.00 62.81 107 ILE A O 1
ATOM 808 N N . GLY A 1 108 ? -12.528 1.995 -12.146 1.00 60.03 108 GLY A N 1
ATOM 809 C CA . GLY A 1 108 ? -13.117 2.007 -13.487 1.00 60.03 108 GLY A CA 1
ATOM 810 C C . GLY A 1 108 ? -14.560 2.520 -13.452 1.00 60.03 108 GLY A C 1
ATOM 811 O O . GLY A 1 108 ? -15.212 2.464 -12.408 1.00 60.03 108 GLY A O 1
ATOM 812 N N . GLU A 1 109 ? -15.090 2.969 -14.594 1.00 56.41 109 GLU A N 1
ATOM 813 C CA . GLU A 1 109 ? -16.425 3.592 -14.732 1.00 56.41 109 GLU A CA 1
ATOM 814 C C . GLU A 1 109 ? -17.559 2.824 -14.021 1.00 56.41 109 GLU A C 1
ATOM 816 O O . GLU A 1 109 ? -18.449 3.424 -13.416 1.00 56.41 109 GLU A O 1
ATOM 821 N N . ALA A 1 110 ? -17.497 1.488 -14.012 1.00 55.53 110 ALA A N 1
ATOM 822 C CA . ALA A 1 110 ? -18.488 0.631 -13.359 1.00 55.53 110 ALA A CA 1
ATOM 823 C C . ALA A 1 110 ? -18.566 0.811 -11.828 1.00 55.53 110 ALA A C 1
ATOM 825 O O . ALA A 1 110 ? -19.621 0.585 -11.229 1.00 55.53 110 ALA A O 1
ATOM 826 N N . ALA A 1 111 ? -17.465 1.202 -11.184 1.00 55.81 111 ALA A N 1
ATOM 827 C CA . ALA A 1 111 ? -17.426 1.500 -9.758 1.00 55.81 111 ALA A CA 1
ATOM 828 C C . ALA A 1 111 ? -17.786 2.972 -9.484 1.00 55.81 111 ALA A C 1
ATOM 830 O O . ALA A 1 111 ? -18.503 3.228 -8.519 1.00 55.81 111 ALA A O 1
ATOM 831 N N . SER A 1 112 ? -17.435 3.913 -10.371 1.00 57.62 112 SER A N 1
ATOM 832 C CA . SER A 1 112 ? -17.878 5.319 -10.290 1.00 57.62 112 SER A CA 1
ATOM 833 C C . SER A 1 112 ? -19.405 5.455 -10.307 1.00 57.62 112 SER A C 1
ATOM 835 O O . SER A 1 112 ? -19.968 6.196 -9.499 1.00 57.62 112 SER A O 1
ATOM 837 N N . ALA A 1 113 ? -20.088 4.648 -11.128 1.00 58.06 113 ALA A N 1
ATOM 838 C CA . ALA A 1 113 ? -21.551 4.600 -11.187 1.00 58.06 113 ALA A CA 1
ATOM 839 C C . ALA A 1 113 ? -22.214 4.208 -9.849 1.00 58.06 113 ALA A C 1
ATOM 841 O O . ALA A 1 113 ? -23.354 4.583 -9.588 1.00 58.06 113 ALA A O 1
ATOM 842 N N . ARG A 1 114 ? -21.509 3.475 -8.973 1.00 56.88 114 ARG A N 1
ATOM 843 C CA . ARG A 1 114 ? -22.018 3.064 -7.650 1.00 56.88 114 ARG A CA 1
ATOM 844 C C . ARG A 1 114 ? -21.760 4.095 -6.553 1.00 56.88 114 ARG A C 1
ATOM 846 O O . ARG A 1 114 ? -22.407 4.032 -5.513 1.00 56.88 114 ARG A O 1
ATOM 853 N N . VAL A 1 115 ? -20.815 5.011 -6.767 1.00 61.97 115 VAL A N 1
ATOM 854 C CA . VAL A 1 115 ? -20.401 6.029 -5.784 1.00 61.97 115 VAL A CA 1
ATOM 855 C C . VAL A 1 115 ? -21.031 7.398 -6.095 1.00 61.97 115 VAL A C 1
ATOM 857 O O . VAL A 1 115 ? -20.811 8.358 -5.367 1.00 61.97 115 VAL A O 1
ATOM 860 N N . GLY A 1 116 ? -21.857 7.501 -7.144 1.00 52.44 116 GLY A N 1
ATOM 861 C CA . GLY A 1 116 ? -22.566 8.739 -7.489 1.00 52.44 116 GLY A CA 1
ATOM 862 C C . GLY A 1 116 ? -21.644 9.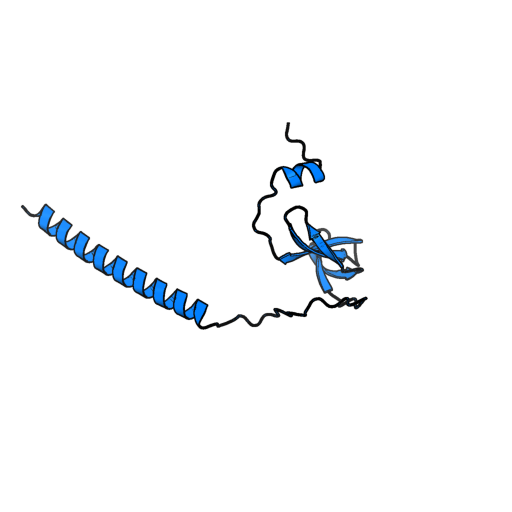863 -7.965 1.00 52.44 116 GLY A C 1
ATOM 863 O O . GLY A 1 116 ? -22.042 11.023 -7.964 1.00 52.44 116 GLY A O 1
ATOM 864 N N . LEU A 1 117 ? -20.416 9.532 -8.372 1.00 52.09 117 LEU A N 1
ATOM 865 C CA . LEU A 1 117 ? -19.493 10.482 -8.984 1.00 52.09 117 LEU A CA 1
ATOM 866 C C . LEU A 1 117 ? -19.857 10.610 -10.465 1.00 52.09 117 LEU A C 1
ATOM 868 O O . LEU A 1 117 ? -19.210 10.030 -11.334 1.00 52.09 117 LEU A O 1
ATOM 872 N N . GLN A 1 118 ? -20.954 11.313 -10.734 1.00 42.88 118 GLN A N 1
ATOM 873 C CA . GLN A 1 118 ? -21.265 11.816 -12.065 1.00 42.88 118 GLN A CA 1
ATOM 874 C C . GLN A 1 118 ? -20.263 12.944 -12.341 1.00 42.88 118 GLN A C 1
ATOM 876 O O . GLN A 1 118 ? -20.263 13.955 -11.644 1.00 42.88 118 GLN A O 1
ATOM 881 N N . GLN A 1 119 ? -19.334 12.716 -13.269 1.00 52.38 119 GLN A N 1
ATOM 882 C CA . GLN A 1 119 ? -18.482 13.779 -13.793 1.00 52.38 119 GLN A CA 1
ATOM 883 C C . GLN A 1 119 ? -19.300 14.532 -14.848 1.00 52.38 119 GLN A C 1
ATOM 885 O O . GLN A 1 119 ? -19.686 13.926 -15.848 1.00 52.38 119 GLN A O 1
ATOM 890 N N . ASP A 1 120 ? -19.615 15.799 -14.567 1.00 42.88 120 ASP A N 1
ATOM 891 C CA . ASP A 1 120 ? -19.984 16.803 -15.578 1.00 42.88 120 ASP A CA 1
ATOM 892 C C . ASP A 1 120 ? -18.775 17.142 -16.468 1.00 42.88 120 ASP A C 1
ATOM 894 O O . ASP A 1 120 ? -17.640 17.201 -15.929 1.00 42.88 120 ASP A O 1
#

Secondary structure (DSSP, 8-state):
--HHHHHHHHHHHHHHHHHHHHHHHHHHHHHHHTT----S------S---------EEEEETTTTEEEEEEEEEEEE-TTS-EEEEEEETTT--EEEEEEE-------HHHHHHHT----

Solvent-accessible surface area (backbone atoms only — not comparable to full-atom values): 7469 Å² total; per-residue (Å²): 130,63,70,64,58,53,49,52,50,51,53,51,50,51,54,51,52,54,53,50,54,51,50,53,50,50,51,54,50,48,52,66,68,70,50,80,64,77,86,72,79,82,79,82,72,72,99,65,92,74,80,82,76,86,71,88,42,73,42,61,31,89,86,76,73,40,78,37,55,34,46,79,70,39,81,45,74,46,82,48,65,22,34,28,37,38,23,26,31,75,86,79,60,49,78,30,73,45,80,76,44,79,59,86,48,76,70,49,71,82,39,33,70,74,69,70,62,77,80,130

Radius of gyration: 25.48 Å; Cα contacts (8 Å, |Δi|>4): 128; chains: 1; bounding box: 63×37×60 Å